Protein AF-A0A6A4G604-F1 (afdb_monomer)

Sequence (77 aa):
MTMITERVAEVMNGHIPDSFGLFKTHLKMDLKEQDVEARFVKYFVDFDQLIEEHGFASMLTTSSKDRSDYSDRMKNR

Structure (mmCIF, N/CA/C/O backbone):
data_AF-A0A6A4G604-F1
#
_entry.id   AF-A0A6A4G604-F1
#
loop_
_atom_site.group_PDB
_atom_site.id
_atom_site.type_symbol
_atom_site.label_atom_id
_atom_site.label_alt_id
_atom_site.label_comp_id
_atom_site.label_asym_id
_atom_site.label_entity_id
_atom_site.label_seq_id
_atom_site.pdbx_PDB_ins_code
_atom_site.Cartn_x
_atom_site.Cartn_y
_atom_site.Cartn_z
_atom_site.occupancy
_atom_site.B_iso_or_equiv
_atom_site.auth_seq_id
_atom_site.auth_comp_id
_atom_site.auth_asym_id
_atom_site.auth_atom_id
_atom_site.pdbx_PDB_model_num
ATOM 1 N N . MET A 1 1 ? 12.982 -6.758 -35.960 1.00 54.53 1 MET A N 1
ATOM 2 C CA . MET A 1 1 ? 11.921 -6.207 -35.083 1.00 54.53 1 MET A CA 1
ATOM 3 C C . MET A 1 1 ? 12.259 -6.325 -33.588 1.00 54.53 1 MET A C 1
ATOM 5 O O . MET A 1 1 ? 11.406 -6.030 -32.773 1.00 54.53 1 MET A O 1
ATOM 9 N N . THR A 1 2 ? 13.492 -6.701 -33.221 1.00 69.69 2 THR A N 1
ATOM 10 C CA . THR A 1 2 ? 13.922 -6.995 -31.839 1.00 69.69 2 THR A CA 1
ATOM 11 C C . THR A 1 2 ? 14.445 -5.775 -31.078 1.00 69.69 2 THR A C 1
ATOM 13 O O . THR A 1 2 ? 14.157 -5.628 -29.899 1.00 69.69 2 THR A O 1
ATOM 16 N N . MET A 1 3 ? 15.115 -4.842 -31.760 1.00 65.31 3 MET A N 1
ATOM 17 C CA . MET A 1 3 ? 15.698 -3.656 -31.111 1.00 65.31 3 MET A CA 1
ATOM 18 C C . MET A 1 3 ? 14.657 -2.679 -30.549 1.00 65.31 3 MET A C 1
ATOM 20 O O . MET A 1 3 ? 14.930 -1.983 -29.579 1.00 65.31 3 MET A O 1
ATOM 24 N N . ILE A 1 4 ? 13.463 -2.609 -31.154 1.00 71.38 4 ILE A N 1
ATOM 25 C CA . ILE A 1 4 ? 12.362 -1.770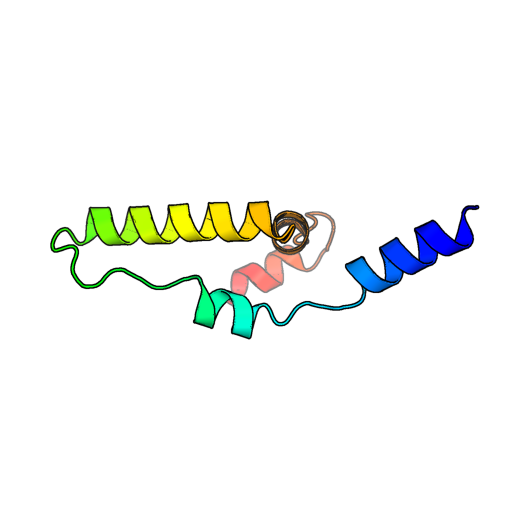 -30.651 1.00 71.38 4 ILE A CA 1
ATOM 26 C C . ILE A 1 4 ? 11.790 -2.391 -29.378 1.00 71.38 4 ILE A C 1
ATOM 28 O O . ILE A 1 4 ? 11.615 -1.690 -28.392 1.00 71.38 4 ILE A O 1
ATOM 32 N N . THR A 1 5 ? 11.553 -3.703 -29.370 1.00 65.44 5 THR A N 1
ATOM 33 C CA . THR A 1 5 ? 11.089 -4.423 -28.177 1.00 65.44 5 THR A CA 1
ATOM 34 C C . THR A 1 5 ? 12.123 -4.415 -27.054 1.00 65.44 5 THR A C 1
ATOM 36 O O . THR A 1 5 ? 11.742 -4.231 -25.906 1.00 65.44 5 THR A O 1
ATOM 39 N N . GLU A 1 6 ? 13.417 -4.533 -27.369 1.00 58.84 6 GLU A N 1
ATOM 40 C CA . GLU A 1 6 ? 14.504 -4.406 -26.388 1.00 58.84 6 GLU A CA 1
ATOM 41 C C . GLU A 1 6 ? 14.574 -2.995 -25.812 1.00 58.84 6 GLU A C 1
ATOM 43 O O . GLU A 1 6 ? 14.591 -2.853 -24.598 1.00 58.84 6 GLU A O 1
ATOM 48 N N . ARG A 1 7 ? 14.510 -1.945 -26.644 1.00 56.44 7 ARG A N 1
ATOM 49 C CA . ARG A 1 7 ? 14.471 -0.560 -26.149 1.00 56.44 7 ARG A CA 1
ATOM 50 C C . ARG A 1 7 ? 13.225 -0.248 -25.340 1.00 56.44 7 ARG A C 1
ATOM 52 O O . ARG A 1 7 ? 13.320 0.483 -24.366 1.00 56.44 7 ARG A O 1
ATOM 59 N N . VAL A 1 8 ? 12.064 -0.768 -25.726 1.00 60.22 8 VAL A N 1
ATOM 60 C CA . VAL A 1 8 ? 10.833 -0.595 -24.945 1.00 60.22 8 VAL A CA 1
ATOM 61 C C . VAL A 1 8 ? 10.973 -1.306 -23.601 1.00 60.22 8 VAL A C 1
ATOM 63 O O . VAL A 1 8 ? 10.694 -0.693 -22.579 1.00 60.22 8 VAL A O 1
ATOM 66 N N . ALA A 1 9 ? 11.486 -2.537 -23.572 1.00 55.91 9 ALA A N 1
ATOM 67 C CA . ALA A 1 9 ? 11.752 -3.254 -22.328 1.00 55.91 9 ALA A CA 1
ATOM 68 C C . ALA A 1 9 ? 12.810 -2.548 -21.460 1.00 55.91 9 ALA A C 1
ATOM 70 O O . ALA A 1 9 ? 12.646 -2.467 -20.252 1.00 55.91 9 ALA A O 1
ATOM 71 N N . GLU A 1 10 ? 13.867 -1.996 -22.054 1.00 53.53 10 GLU A N 1
ATOM 72 C CA . GLU A 1 10 ? 14.944 -1.279 -21.362 1.00 53.53 10 GLU A CA 1
ATOM 73 C C . GLU A 1 10 ? 14.479 0.086 -20.827 1.00 53.53 10 GLU A C 1
ATOM 75 O O . GLU A 1 10 ? 14.820 0.456 -19.709 1.00 53.53 10 GLU A O 1
ATOM 80 N N . VAL A 1 11 ? 13.629 0.809 -21.562 1.00 57.62 11 VAL A N 1
ATOM 81 C CA . VAL A 1 11 ? 12.993 2.052 -21.092 1.00 57.62 11 VAL A CA 1
ATOM 82 C C . VAL A 1 11 ? 11.956 1.764 -20.000 1.00 57.62 11 VAL A C 1
ATOM 84 O O . VAL A 1 11 ? 11.869 2.523 -19.037 1.00 57.62 11 VAL A O 1
ATOM 87 N N . MET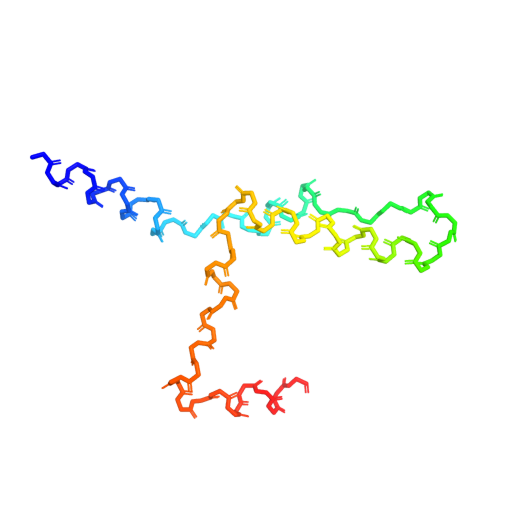 A 1 12 ? 11.213 0.657 -20.102 1.00 55.12 12 MET A N 1
ATOM 88 C CA . MET A 1 12 ? 10.251 0.238 -19.075 1.00 55.12 12 MET A CA 1
ATOM 89 C C . MET A 1 12 ? 10.924 -0.335 -17.817 1.00 55.12 12 MET A C 1
ATOM 91 O O . MET A 1 12 ? 10.396 -0.148 -16.726 1.00 55.12 12 MET A O 1
ATOM 95 N N . ASN A 1 13 ? 12.091 -0.977 -17.942 1.00 50.72 13 ASN A N 1
ATOM 96 C CA . ASN A 1 13 ? 12.827 -1.575 -16.819 1.00 50.72 13 ASN A CA 1
ATOM 97 C C . ASN A 1 13 ? 13.916 -0.658 -16.227 1.00 50.72 13 ASN A C 1
ATOM 99 O O . ASN A 1 13 ? 14.357 -0.889 -15.103 1.00 50.72 13 ASN A O 1
ATOM 103 N N . GLY A 1 14 ? 14.388 0.349 -16.970 1.00 49.22 14 GLY A N 1
ATOM 104 C CA . GLY A 1 14 ? 15.461 1.265 -16.560 1.00 49.22 14 G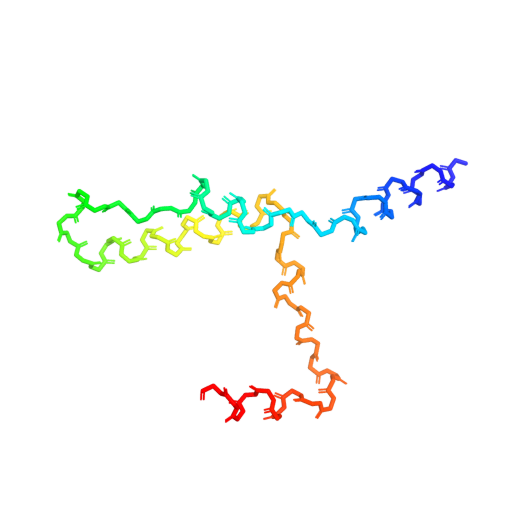LY A CA 1
ATOM 105 C C . GLY A 1 14 ? 14.968 2.542 -15.879 1.00 49.22 14 GLY A C 1
ATOM 106 O O . GLY A 1 14 ? 15.714 3.166 -15.123 1.00 49.22 14 GLY A O 1
ATOM 107 N N . HIS A 1 15 ? 13.707 2.926 -16.094 1.00 54.38 15 HIS A N 1
ATOM 108 C CA . HIS A 1 15 ? 13.086 3.986 -15.315 1.00 54.38 15 HIS A CA 1
ATOM 109 C C . HIS A 1 15 ? 12.600 3.377 -14.003 1.00 54.38 15 HIS A C 1
ATOM 111 O O . HIS A 1 15 ? 11.552 2.745 -13.974 1.00 54.38 15 HIS A O 1
ATOM 117 N N . ILE A 1 16 ? 13.343 3.569 -12.909 1.00 56.75 16 ILE A N 1
ATOM 118 C CA . ILE A 1 16 ? 12.782 3.374 -11.566 1.00 56.75 16 ILE A CA 1
ATOM 119 C C . ILE A 1 16 ? 11.584 4.326 -11.506 1.00 56.75 16 ILE A C 1
ATOM 121 O O . ILE A 1 16 ? 11.791 5.542 -11.596 1.00 56.75 16 ILE A O 1
ATOM 125 N N . PRO A 1 17 ? 10.332 3.842 -11.475 1.00 67.44 17 PRO A N 1
ATOM 126 C CA . PRO A 1 17 ? 9.200 4.748 -11.397 1.00 67.44 17 PRO A CA 1
ATOM 127 C C . PRO A 1 17 ? 9.302 5.494 -10.070 1.00 67.44 17 PRO A C 1
ATOM 129 O O . PRO A 1 17 ? 9.921 4.987 -9.130 1.00 67.44 17 PRO A O 1
ATOM 132 N N . ASP A 1 18 ? 8.723 6.689 -9.979 1.00 76.12 18 ASP A N 1
ATOM 133 C CA . ASP A 1 18 ? 8.622 7.407 -8.706 1.00 76.12 18 ASP A CA 1
ATOM 134 C C . ASP A 1 18 ? 7.711 6.618 -7.748 1.00 76.12 18 ASP A C 1
ATOM 136 O O . ASP A 1 18 ? 6.528 6.906 -7.582 1.00 76.12 18 ASP A O 1
ATOM 140 N N . SER A 1 19 ? 8.259 5.555 -7.158 1.00 76.75 19 SER A N 1
ATOM 141 C CA . SER A 1 19 ? 7.569 4.633 -6.262 1.00 76.75 19 SER A CA 1
ATOM 142 C C . SER A 1 19 ? 7.126 5.364 -5.006 1.00 76.75 19 SER A C 1
ATOM 144 O O . SER A 1 19 ? 6.041 5.113 -4.489 1.00 76.75 19 SER A O 1
ATOM 146 N N . PHE A 1 20 ? 7.917 6.345 -4.569 1.00 80.38 20 PHE A N 1
ATOM 147 C CA . PHE A 1 20 ? 7.555 7.234 -3.481 1.00 80.38 20 PHE A CA 1
ATOM 148 C C . PHE A 1 20 ? 6.310 8.064 -3.818 1.00 80.38 20 PHE A C 1
ATOM 150 O O . PHE A 1 20 ? 5.363 8.091 -3.029 1.00 80.38 20 PHE A O 1
ATOM 157 N N . GLY A 1 21 ? 6.271 8.699 -4.990 1.00 85.50 21 GLY A N 1
ATOM 158 C CA . GLY A 1 21 ? 5.101 9.422 -5.486 1.00 85.50 21 GLY A CA 1
ATOM 159 C C . GLY A 1 21 ? 3.876 8.525 -5.663 1.00 85.50 21 GLY A C 1
ATOM 160 O O . GLY A 1 21 ? 2.772 8.917 -5.267 1.00 85.50 21 GLY A O 1
ATOM 161 N N . LEU A 1 22 ? 4.067 7.304 -6.174 1.00 86.44 22 LEU A N 1
ATOM 162 C CA . LEU A 1 22 ? 2.995 6.323 -6.336 1.00 86.44 22 LEU A CA 1
ATOM 163 C C . LEU A 1 22 ? 2.385 5.946 -4.981 1.00 86.44 22 LEU A C 1
ATOM 165 O O . LEU A 1 22 ? 1.182 6.117 -4.787 1.00 86.44 22 LEU A O 1
ATOM 169 N N . PHE A 1 23 ? 3.202 5.509 -4.017 1.00 88.44 23 PHE A N 1
ATOM 170 C CA . PHE A 1 23 ? 2.715 5.144 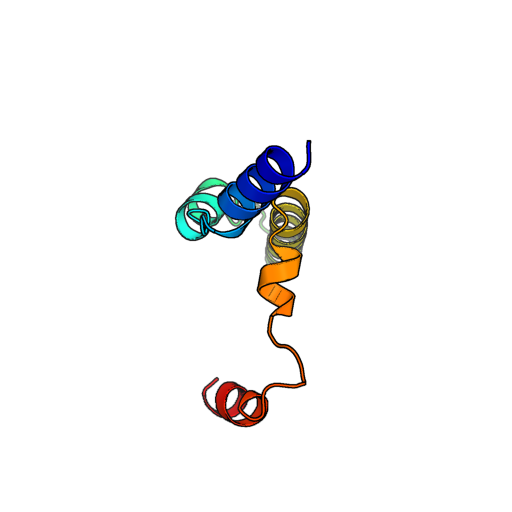-2.685 1.00 88.44 23 PHE A CA 1
ATOM 171 C C . PHE A 1 23 ? 2.073 6.337 -1.980 1.00 88.44 23 PHE A C 1
ATOM 173 O O . PHE A 1 23 ? 0.978 6.217 -1.444 1.00 88.44 23 PHE A O 1
ATOM 180 N N . LYS A 1 24 ? 2.681 7.525 -2.048 1.00 89.44 24 LYS A N 1
ATOM 181 C CA . LYS A 1 24 ? 2.108 8.742 -1.453 1.00 89.44 24 LYS A CA 1
ATOM 182 C C . LYS A 1 24 ? 0.726 9.084 -2.019 1.00 89.44 24 LYS A C 1
ATOM 184 O O . LYS A 1 24 ? -0.120 9.633 -1.305 1.00 89.44 24 LYS A O 1
ATOM 189 N N . THR A 1 25 ? 0.507 8.809 -3.300 1.00 90.00 25 THR A N 1
ATOM 190 C CA . THR A 1 25 ? -0.749 9.130 -3.980 1.00 90.00 25 THR A CA 1
ATOM 191 C C . THR A 1 25 ? -1.812 8.072 -3.709 1.00 90.00 25 THR A C 1
ATOM 193 O O . THR A 1 25 ? -2.934 8.433 -3.348 1.00 90.00 25 THR A O 1
ATOM 196 N N . HIS A 1 26 ? -1.449 6.795 -3.832 1.00 88.06 26 HIS A N 1
ATOM 197 C CA . HIS A 1 26 ? -2.394 5.683 -3.920 1.00 88.06 26 HIS A CA 1
ATOM 198 C C . HIS A 1 26 ? -2.501 4.836 -2.649 1.00 88.06 26 HIS A C 1
ATOM 200 O O . HIS A 1 26 ? -3.531 4.206 -2.441 1.00 88.06 26 HIS A O 1
ATOM 206 N N . LEU A 1 27 ? -1.495 4.854 -1.772 1.00 93.00 27 LEU A N 1
ATOM 207 C CA . LEU A 1 27 ? -1.477 4.050 -0.554 1.00 93.00 27 LEU A CA 1
ATOM 208 C C . LEU A 1 27 ? -1.701 4.934 0.677 1.00 93.00 27 LEU A C 1
ATOM 210 O O . LEU A 1 27 ? -0.789 5.592 1.182 1.00 93.00 27 LEU A O 1
ATOM 214 N N . LYS A 1 28 ? -2.943 4.967 1.163 1.00 93.75 28 LYS A N 1
ATOM 215 C CA . LYS A 1 28 ? -3.332 5.733 2.355 1.00 93.75 28 LYS A CA 1
ATOM 216 C C . LYS A 1 28 ? -4.198 4.886 3.265 1.00 93.75 28 LYS A C 1
ATOM 218 O O . LYS A 1 28 ? -5.151 4.258 2.821 1.00 93.75 28 LYS A O 1
ATOM 223 N N . MET A 1 29 ? -3.886 4.922 4.555 1.00 94.81 29 MET A N 1
ATOM 224 C CA . MET A 1 29 ? -4.705 4.272 5.567 1.00 94.81 29 MET A CA 1
ATOM 225 C C . MET A 1 29 ? -6.024 5.033 5.742 1.00 94.81 29 MET A C 1
ATOM 227 O O . MET A 1 29 ? -6.019 6.251 5.932 1.00 94.81 29 MET A O 1
ATOM 231 N N . ASP A 1 30 ? -7.149 4.320 5.697 1.00 93.62 30 ASP A N 1
ATOM 232 C CA . ASP A 1 30 ? -8.460 4.922 5.930 1.00 93.62 30 ASP A CA 1
ATOM 233 C C . ASP A 1 30 ? -8.693 5.154 7.426 1.00 93.62 30 ASP A C 1
ATOM 235 O O . ASP A 1 30 ? -9.120 4.265 8.155 1.00 93.62 30 ASP A O 1
ATOM 239 N N . LEU A 1 31 ? -8.418 6.370 7.893 1.00 94.94 31 LEU A N 1
ATOM 240 C CA . LEU A 1 31 ? -8.589 6.751 9.297 1.00 94.94 31 LEU A CA 1
ATOM 241 C C . LEU A 1 31 ? -10.059 6.878 9.735 1.00 94.94 31 LEU A C 1
ATOM 243 O O . LEU A 1 31 ? -10.306 7.165 10.905 1.00 94.94 31 LEU A O 1
ATOM 247 N N . LYS A 1 32 ? -11.028 6.702 8.827 1.00 94.81 32 LYS A N 1
ATOM 248 C CA . LYS A 1 32 ? -12.456 6.680 9.174 1.00 94.81 32 LYS A CA 1
ATOM 249 C C . LYS A 1 32 ? -12.918 5.311 9.671 1.00 94.81 32 LYS A C 1
ATOM 251 O O . LYS A 1 32 ? -13.913 5.256 10.389 1.00 94.81 32 LYS A O 1
ATOM 256 N N . GLU A 1 33 ? -12.208 4.241 9.313 1.00 93.94 33 GLU A N 1
ATOM 257 C CA . GLU A 1 33 ? -12.451 2.899 9.843 1.00 93.94 33 GLU A CA 1
ATOM 258 C C . GLU A 1 33 ? -12.104 2.875 11.337 1.00 93.94 33 GLU A C 1
ATOM 260 O O . GLU A 1 33 ? -10.975 3.203 11.720 1.00 93.94 33 GLU A O 1
ATOM 265 N N . GLN A 1 34 ? -13.079 2.538 12.187 1.00 94.94 34 GLN A N 1
ATOM 266 C CA . GLN A 1 34 ? -12.906 2.545 13.644 1.00 94.94 34 GLN A CA 1
ATOM 267 C C . GLN A 1 34 ? -12.180 1.293 14.125 1.00 94.94 34 GLN A C 1
ATOM 269 O O . GLN A 1 34 ? -11.416 1.367 15.091 1.00 94.94 34 GLN A O 1
ATOM 274 N N . ASP A 1 35 ? -12.390 0.169 13.439 1.00 97.31 35 ASP A N 1
ATOM 275 C CA . ASP A 1 35 ? -11.696 -1.073 13.735 1.00 97.31 35 ASP A CA 1
ATOM 276 C C . ASP A 1 35 ? -10.230 -0.963 13.294 1.00 97.31 35 ASP A C 1
ATOM 278 O O . ASP A 1 35 ? -9.884 -0.891 12.112 1.00 97.31 35 ASP A O 1
ATOM 282 N N . VAL A 1 36 ? -9.345 -0.918 14.289 1.00 94.94 36 VAL A N 1
ATOM 283 C CA . VAL A 1 36 ? -7.907 -0.778 14.073 1.00 94.94 36 VAL A CA 1
ATOM 284 C C . VAL A 1 36 ? -7.362 -1.963 13.279 1.00 94.94 36 VAL A C 1
ATOM 286 O O . VAL A 1 36 ? -6.568 -1.749 12.364 1.00 94.94 36 VAL A O 1
ATOM 289 N N . GLU A 1 37 ? -7.785 -3.186 13.594 1.00 96.19 37 GLU A N 1
ATOM 290 C CA . GLU A 1 37 ? -7.293 -4.391 12.928 1.00 96.19 37 GLU A CA 1
ATOM 291 C C . GLU A 1 37 ? -7.764 -4.431 11.477 1.00 96.19 37 GLU A C 1
ATOM 293 O O . GLU A 1 37 ? -6.940 -4.595 10.573 1.00 96.19 37 GLU A O 1
ATOM 298 N N . ALA A 1 38 ? -9.053 -4.178 11.235 1.00 96.31 38 ALA A N 1
ATOM 299 C CA . ALA A 1 38 ? -9.603 -4.128 9.881 1.00 96.31 38 ALA A CA 1
ATOM 300 C C . ALA A 1 38 ? -8.893 -3.072 9.018 1.00 96.31 38 ALA A C 1
ATOM 302 O O . ALA A 1 38 ? -8.544 -3.331 7.863 1.00 96.31 38 ALA A O 1
ATOM 303 N N . ARG A 1 39 ? -8.599 -1.901 9.596 1.00 96.44 39 ARG A N 1
ATOM 304 C CA . ARG A 1 39 ? -7.865 -0.822 8.926 1.00 96.44 39 ARG A CA 1
ATOM 305 C C . ARG A 1 39 ? -6.438 -1.223 8.550 1.00 96.44 39 ARG A C 1
ATOM 307 O O . ARG A 1 39 ? -5.983 -0.891 7.454 1.00 96.44 39 ARG A O 1
ATOM 314 N N . PHE A 1 40 ? -5.730 -1.927 9.435 1.00 95.94 40 PHE A N 1
ATOM 315 C CA . PHE A 1 40 ? -4.393 -2.446 9.140 1.00 95.94 40 PHE A CA 1
ATOM 316 C C . PHE A 1 40 ? -4.434 -3.505 8.040 1.00 95.94 40 PHE A C 1
ATOM 318 O O . PHE A 1 40 ? -3.671 -3.401 7.082 1.00 95.94 40 PHE A O 1
ATOM 325 N N . VAL A 1 41 ? -5.340 -4.480 8.138 1.00 96.25 41 VAL A N 1
ATOM 326 C CA . VAL A 1 41 ? -5.487 -5.540 7.129 1.00 96.25 41 VAL A CA 1
ATOM 327 C C . VAL A 1 41 ? -5.777 -4.935 5.760 1.00 96.25 41 VAL A C 1
ATOM 329 O O . VAL A 1 41 ? -5.084 -5.247 4.794 1.00 96.25 41 VAL A O 1
ATOM 332 N N . LYS A 1 42 ? -6.738 -4.010 5.680 1.00 95.38 42 LYS A N 1
ATOM 333 C CA . LYS A 1 42 ? -7.091 -3.343 4.426 1.00 95.38 42 LYS A CA 1
ATOM 334 C C . LYS A 1 42 ? -5.903 -2.599 3.814 1.00 95.38 42 LYS A C 1
ATOM 336 O O . LYS A 1 42 ? -5.671 -2.713 2.619 1.00 95.38 42 LYS A O 1
ATOM 341 N N . TYR A 1 43 ? -5.127 -1.881 4.625 1.00 95.81 43 TYR A N 1
ATOM 342 C CA . TYR A 1 43 ? -3.945 -1.163 4.146 1.00 95.81 43 TYR A CA 1
ATOM 343 C C . TYR A 1 43 ? -2.913 -2.093 3.487 1.00 95.81 43 TYR A C 1
ATOM 345 O O . TYR A 1 43 ? -2.326 -1.729 2.470 1.00 95.81 43 TYR A O 1
ATOM 353 N N . PHE A 1 44 ? -2.697 -3.291 4.040 1.00 94.25 44 PHE A N 1
ATOM 354 C CA . PHE A 1 44 ? -1.774 -4.267 3.452 1.00 94.25 44 PHE A CA 1
ATOM 355 C C . PHE A 1 44 ? -2.341 -4.943 2.200 1.00 94.25 44 PHE A C 1
ATOM 357 O O . PHE A 1 44 ? -1.599 -5.132 1.244 1.00 94.25 44 PHE A O 1
ATOM 364 N N . VAL A 1 45 ? -3.647 -5.217 2.157 1.00 94.75 45 VAL A N 1
ATOM 365 C CA . VAL A 1 45 ? -4.310 -5.706 0.936 1.00 94.75 45 VAL A CA 1
ATOM 366 C C . VAL A 1 45 ? -4.194 -4.680 -0.197 1.00 94.75 45 VAL A C 1
ATOM 368 O O . VAL A 1 45 ? -3.808 -5.033 -1.308 1.00 94.75 45 VAL A O 1
ATOM 371 N N . ASP A 1 46 ? -4.461 -3.402 0.092 1.00 94.44 46 ASP A N 1
ATOM 372 C CA . ASP A 1 46 ? -4.335 -2.312 -0.882 1.00 94.44 46 ASP A CA 1
ATOM 373 C C . ASP A 1 46 ? -2.872 -2.155 -1.357 1.00 94.44 46 ASP A C 1
ATOM 375 O O . ASP A 1 46 ? -2.621 -1.847 -2.522 1.00 94.44 46 ASP A O 1
ATOM 379 N N . PHE A 1 47 ? -1.892 -2.387 -0.473 1.00 92.44 47 PHE A N 1
ATOM 380 C CA . PHE A 1 47 ? -0.470 -2.407 -0.829 1.00 92.44 47 PHE A CA 1
ATOM 381 C C . PHE A 1 47 ? -0.129 -3.555 -1.782 1.00 92.44 47 PHE A C 1
ATOM 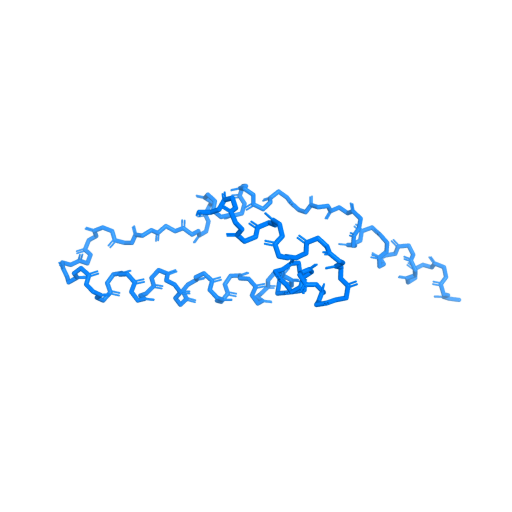383 O O . PHE A 1 47 ? 0.487 -3.300 -2.817 1.00 92.44 47 PHE A O 1
ATOM 390 N N . ASP A 1 48 ? -0.523 -4.788 -1.459 1.00 90.69 48 ASP A N 1
ATOM 391 C CA . ASP A 1 48 ? -0.236 -5.959 -2.294 1.00 90.69 48 ASP A CA 1
ATOM 392 C C . ASP A 1 48 ? -0.839 -5.778 -3.694 1.00 90.69 48 ASP A C 1
ATOM 394 O O . ASP A 1 48 ? -0.139 -5.931 -4.698 1.00 90.69 48 ASP A O 1
ATOM 398 N N . GLN A 1 49 ? -2.091 -5.315 -3.765 1.00 90.88 49 GLN A N 1
ATOM 399 C CA . GLN A 1 49 ? -2.749 -4.991 -5.029 1.00 90.88 49 GLN A CA 1
ATOM 400 C C . GLN A 1 49 ? -1.985 -3.913 -5.818 1.00 90.88 49 GLN A C 1
ATOM 402 O O . GLN A 1 49 ? -1.727 -4.079 -7.010 1.00 90.88 49 GLN A O 1
ATOM 407 N N . LEU A 1 50 ? -1.571 -2.824 -5.163 1.00 90.44 50 LEU A N 1
ATOM 408 C CA . LEU A 1 50 ? -0.834 -1.736 -5.811 1.00 90.44 50 LEU A CA 1
ATOM 409 C C . LEU A 1 50 ? 0.508 -2.214 -6.394 1.00 90.44 50 LEU A C 1
ATOM 411 O O . LEU A 1 50 ? 0.901 -1.786 -7.482 1.00 90.44 50 LEU A O 1
ATOM 415 N N . ILE A 1 51 ? 1.208 -3.098 -5.681 1.00 85.88 51 ILE A N 1
ATOM 416 C CA . ILE A 1 51 ? 2.476 -3.699 -6.110 1.00 85.88 51 ILE A CA 1
ATOM 417 C C . ILE A 1 51 ? 2.283 -4.617 -7.321 1.00 85.88 51 ILE A C 1
ATOM 419 O O . ILE A 1 51 ? 3.107 -4.583 -8.243 1.00 85.88 51 ILE A O 1
ATOM 423 N N . GLU A 1 52 ? 1.228 -5.432 -7.324 1.00 85.25 52 GLU A N 1
ATOM 424 C CA . GLU A 1 5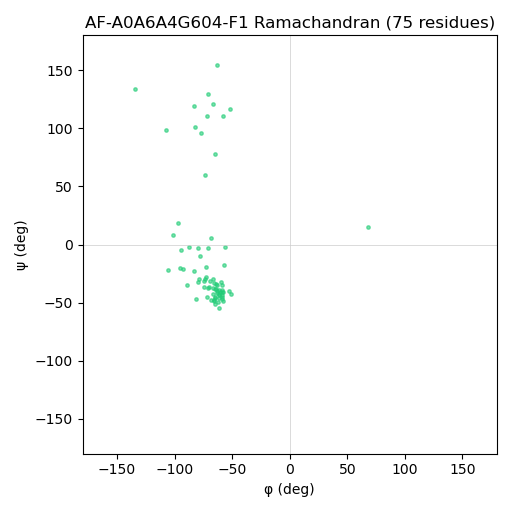2 ? 0.902 -6.339 -8.427 1.00 85.25 52 GLU A CA 1
ATOM 425 C C . GLU A 1 52 ? 0.518 -5.569 -9.695 1.00 85.25 52 GLU A C 1
ATOM 427 O O . GLU A 1 52 ? 1.099 -5.807 -10.756 1.00 85.25 52 GLU A O 1
ATOM 432 N N . GLU A 1 53 ? -0.383 -4.589 -9.579 1.00 84.88 53 GLU A N 1
ATOM 433 C CA . GLU A 1 53 ? -0.863 -3.774 -10.703 1.00 84.88 53 GLU A CA 1
ATOM 434 C C . GLU A 1 53 ? 0.261 -2.995 -11.403 1.00 84.88 53 GLU A C 1
ATOM 436 O O . GLU A 1 53 ? 0.216 -2.788 -12.616 1.00 84.88 53 GLU A O 1
ATOM 441 N N . HIS A 1 54 ? 1.289 -2.584 -10.655 1.00 82.25 54 HIS A N 1
ATOM 442 C CA . HIS A 1 54 ? 2.392 -1.765 -11.168 1.00 82.25 54 HIS A CA 1
ATOM 443 C C . HIS A 1 54 ? 3.668 -2.573 -11.455 1.00 82.25 54 HIS A C 1
ATOM 445 O O . HIS A 1 54 ? 4.715 -1.994 -11.744 1.00 82.25 54 HIS A O 1
ATOM 451 N N . GLY A 1 55 ? 3.611 -3.910 -11.385 1.00 76.81 55 GLY A N 1
ATOM 452 C CA . GLY A 1 55 ? 4.742 -4.784 -11.720 1.00 76.81 55 GLY A CA 1
ATOM 453 C C . GLY A 1 55 ? 5.926 -4.701 -10.746 1.00 76.81 55 GLY A C 1
ATOM 454 O O . GLY A 1 55 ? 7.020 -5.196 -11.041 1.00 76.81 55 GLY A O 1
ATOM 455 N N . PHE A 1 56 ? 5.721 -4.117 -9.562 1.00 78.88 56 PHE A N 1
ATOM 456 C CA . PHE A 1 56 ? 6.752 -3.955 -8.535 1.00 78.88 56 PHE A CA 1
ATOM 457 C C . PHE A 1 56 ? 7.043 -5.222 -7.742 1.00 78.88 56 PHE A C 1
ATOM 459 O O . PHE A 1 56 ? 8.043 -5.266 -7.023 1.00 78.88 56 PHE A O 1
ATOM 466 N N . ALA A 1 57 ? 6.231 -6.268 -7.901 1.00 77.12 57 ALA A N 1
ATOM 467 C CA . ALA A 1 57 ? 6.468 -7.561 -7.266 1.00 77.12 57 ALA A CA 1
ATOM 468 C C . ALA A 1 57 ? 7.903 -8.056 -7.530 1.00 77.12 57 ALA A C 1
ATOM 470 O O . ALA A 1 57 ? 8.613 -8.457 -6.608 1.00 77.12 57 ALA A O 1
ATOM 471 N N . SER A 1 58 ? 8.380 -7.907 -8.771 1.00 72.06 58 SER A N 1
ATOM 472 C CA . SER A 1 58 ? 9.751 -8.255 -9.161 1.00 72.06 58 SER A CA 1
ATOM 473 C C . SER A 1 58 ? 10.810 -7.488 -8.353 1.00 72.06 58 SER A C 1
ATOM 475 O O . SER A 1 58 ? 11.771 -8.096 -7.882 1.00 72.06 58 SER A O 1
ATOM 477 N N . MET A 1 59 ? 10.605 -6.191 -8.093 1.00 69.88 59 MET A N 1
ATOM 478 C CA . MET A 1 59 ? 11.514 -5.347 -7.308 1.00 69.88 59 MET A CA 1
ATOM 479 C C . MET A 1 59 ? 11.582 -5.775 -5.839 1.00 69.88 59 MET A C 1
ATOM 481 O O . MET A 1 59 ? 12.670 -5.781 -5.261 1.00 69.88 59 MET A O 1
ATOM 485 N N . LEU A 1 60 ? 10.462 -6.201 -5.246 1.00 68.19 60 LEU A N 1
ATOM 486 C CA . LEU A 1 60 ? 10.434 -6.727 -3.874 1.00 68.19 60 LEU A CA 1
ATOM 487 C C . LEU A 1 60 ? 11.145 -8.084 -3.758 1.00 68.19 60 LEU A C 1
ATOM 489 O O . LEU A 1 60 ? 11.763 -8.376 -2.733 1.00 68.19 60 LEU A O 1
ATOM 493 N N . THR A 1 61 ? 11.117 -8.892 -4.822 1.00 61.28 61 THR A N 1
ATOM 494 C CA . THR A 1 61 ? 11.795 -10.199 -4.875 1.00 61.28 61 THR A CA 1
ATOM 495 C C . THR A 1 61 ? 13.299 -10.130 -5.165 1.00 61.28 61 THR A C 1
ATOM 497 O O . THR A 1 61 ? 13.973 -11.158 -5.110 1.00 61.28 61 THR A O 1
ATOM 500 N N . THR A 1 62 ? 13.872 -8.941 -5.413 1.00 53.16 62 THR A N 1
ATOM 501 C CA . THR A 1 62 ? 15.322 -8.774 -5.681 1.00 53.16 62 THR A CA 1
ATOM 502 C C . THR A 1 62 ? 16.236 -9.054 -4.478 1.00 53.16 62 THR A C 1
ATOM 504 O O . THR A 1 62 ? 17.459 -8.940 -4.587 1.00 53.16 62 THR A O 1
ATOM 507 N N . SER A 1 63 ? 15.701 -9.528 -3.350 1.00 52.56 63 SER A N 1
ATOM 508 C CA . SER A 1 63 ? 16.464 -10.323 -2.383 1.00 52.56 63 SER A CA 1
ATOM 509 C C . SER A 1 63 ? 16.698 -11.739 -2.930 1.00 52.56 63 SER A C 1
ATOM 511 O O . SER A 1 63 ? 16.298 -12.748 -2.349 1.00 52.56 63 SER A O 1
ATOM 513 N N . SER A 1 64 ? 17.371 -11.833 -4.080 1.00 47.72 64 SER A N 1
ATOM 514 C CA . SER A 1 64 ? 17.905 -13.095 -4.580 1.00 47.72 64 SER A CA 1
ATOM 515 C C . SER A 1 64 ? 18.724 -13.732 -3.455 1.00 47.72 64 SER A C 1
ATOM 517 O O . SER A 1 64 ? 19.735 -13.161 -3.039 1.00 47.72 64 SER A O 1
ATOM 519 N N . LYS A 1 65 ? 18.294 -14.909 -2.978 1.00 50.25 65 LYS A N 1
ATOM 520 C CA . LYS A 1 65 ? 18.961 -15.728 -1.943 1.00 50.25 65 LYS A CA 1
ATOM 521 C C . LYS A 1 65 ? 20.416 -16.106 -2.284 1.00 50.25 65 LYS A C 1
ATOM 523 O O . LYS A 1 65 ? 21.079 -16.751 -1.487 1.00 50.25 65 LYS A O 1
ATOM 528 N N . ASP A 1 66 ? 20.884 -15.697 -3.458 1.00 54.69 66 ASP A N 1
ATOM 529 C CA . ASP A 1 66 ? 22.213 -15.930 -4.011 1.00 54.69 66 ASP A CA 1
ATOM 530 C C . ASP A 1 66 ? 23.204 -14.778 -3.739 1.00 54.69 66 ASP A C 1
ATOM 532 O O . ASP A 1 66 ? 24.383 -14.865 -4.068 1.00 54.69 66 ASP A O 1
ATOM 536 N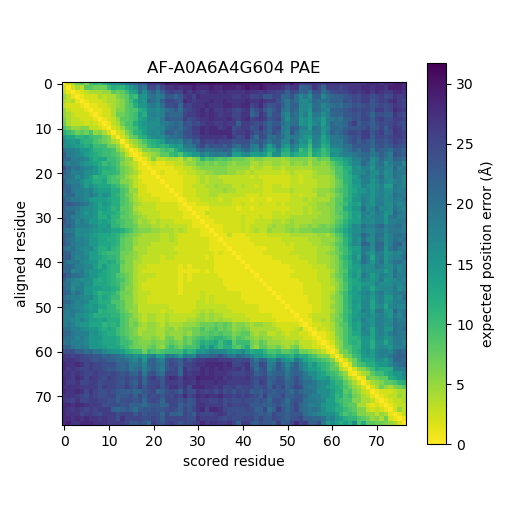 N . ARG A 1 67 ? 22.759 -13.665 -3.128 1.00 53.91 67 ARG A N 1
ATOM 537 C CA . ARG A 1 67 ? 23.687 -12.626 -2.652 1.00 53.91 67 ARG A CA 1
ATOM 538 C C . ARG A 1 67 ? 24.224 -13.011 -1.279 1.00 53.91 67 ARG A C 1
ATOM 540 O O . ARG A 1 67 ? 23.466 -13.076 -0.313 1.00 53.91 67 ARG A O 1
ATOM 547 N N . SER A 1 68 ? 25.542 -13.181 -1.186 1.00 57.84 68 SER A N 1
ATOM 548 C 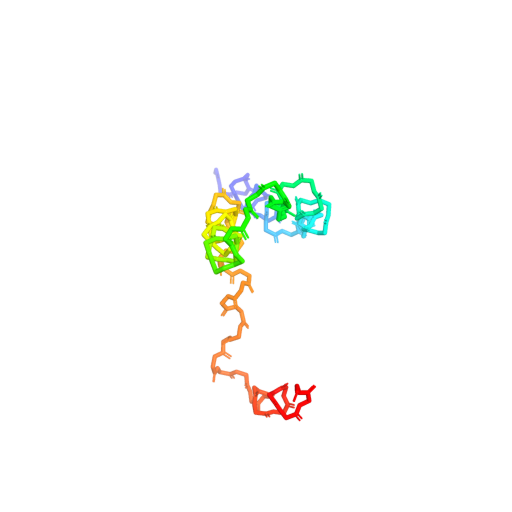CA . SER A 1 68 ? 26.243 -13.535 0.057 1.00 57.84 68 SER A CA 1
ATOM 549 C C . SER A 1 68 ? 26.014 -12.552 1.214 1.00 57.84 68 SER A C 1
ATOM 551 O O . SER A 1 68 ? 26.279 -12.905 2.356 1.00 57.84 68 SER A O 1
ATOM 553 N N . ASP A 1 69 ? 25.531 -11.333 0.942 1.00 60.69 69 ASP A N 1
ATOM 554 C CA . ASP A 1 69 ? 25.293 -10.290 1.952 1.00 60.69 69 ASP A CA 1
ATOM 555 C C . ASP A 1 69 ? 23.901 -10.352 2.611 1.00 60.69 69 ASP A C 1
ATOM 557 O O . ASP A 1 69 ? 23.619 -9.573 3.524 1.00 60.69 69 ASP A O 1
ATOM 561 N N . TYR A 1 70 ? 23.030 -11.283 2.192 1.00 57.09 70 TYR A N 1
ATOM 562 C CA . TYR A 1 70 ? 21.650 -11.368 2.688 1.00 57.09 70 TYR A CA 1
ATOM 563 C C . TYR A 1 70 ? 21.585 -11.423 4.225 1.00 57.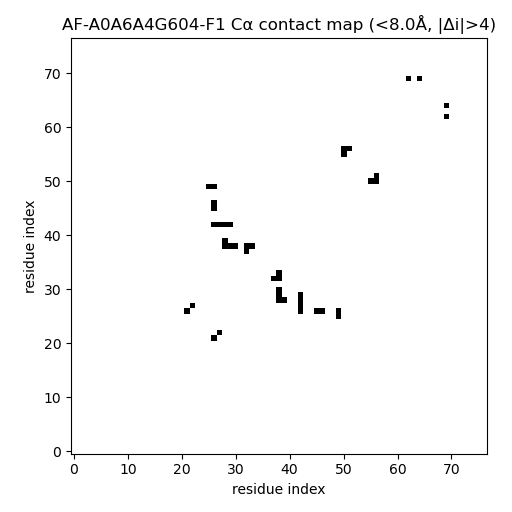09 70 TYR A C 1
ATOM 565 O O . TYR A 1 70 ? 20.759 -10.748 4.846 1.00 57.09 70 TYR A O 1
ATOM 573 N N . SER A 1 71 ? 22.501 -12.170 4.851 1.00 61.78 71 SER A N 1
ATOM 574 C CA . SER A 1 71 ? 22.599 -12.273 6.310 1.00 61.78 71 SER A CA 1
ATOM 575 C C . SER A 1 71 ? 23.001 -10.968 6.988 1.00 61.78 71 SER A C 1
ATOM 577 O O . SER A 1 71 ? 22.564 -10.707 8.105 1.00 61.78 71 SER A O 1
ATOM 579 N N . ASP A 1 72 ? 23.826 -10.145 6.346 1.00 65.31 72 ASP A N 1
ATOM 580 C CA . ASP A 1 72 ? 24.330 -8.907 6.944 1.00 65.31 72 ASP A CA 1
ATOM 581 C C . ASP A 1 72 ? 23.282 -7.798 6.885 1.00 65.31 72 ASP A C 1
ATOM 583 O O . ASP A 1 72 ? 23.161 -6.996 7.809 1.00 65.31 72 ASP A O 1
ATOM 587 N N . ARG A 1 73 ? 22.417 -7.827 5.869 1.00 59.22 73 ARG A N 1
ATOM 588 C CA . ARG A 1 73 ? 21.290 -6.894 5.756 1.00 59.22 73 ARG A CA 1
ATOM 589 C C . ARG A 1 73 ? 20.153 -7.198 6.733 1.00 59.22 73 ARG A C 1
ATOM 591 O O . ARG A 1 73 ? 19.479 -6.265 7.161 1.00 59.22 73 ARG A O 1
ATOM 598 N N . MET A 1 74 ? 19.943 -8.464 7.115 1.00 63.06 74 MET A N 1
ATOM 599 C CA . MET A 1 74 ? 18.963 -8.817 8.158 1.00 63.06 74 MET A CA 1
ATOM 600 C C . MET A 1 74 ? 19.423 -8.431 9.570 1.00 63.06 74 MET A C 1
ATOM 602 O O . MET A 1 74 ? 18.575 -8.160 10.409 1.00 63.06 74 MET A O 1
ATOM 606 N N . LYS A 1 75 ? 20.734 -8.370 9.835 1.00 60.78 75 LYS A N 1
ATOM 607 C CA . LYS A 1 75 ? 21.275 -7.980 11.152 1.00 60.78 75 LYS A CA 1
ATOM 608 C C . LYS A 1 75 ? 21.127 -6.486 11.460 1.00 60.78 75 LYS A C 1
ATOM 610 O O . LYS A 1 75 ? 21.199 -6.108 12.622 1.00 60.78 75 LYS A O 1
ATOM 615 N N . ASN A 1 76 ? 20.919 -5.654 10.439 1.00 53.47 76 ASN A N 1
ATOM 616 C CA . ASN A 1 76 ? 20.774 -4.201 10.574 1.00 53.47 76 ASN A CA 1
ATOM 617 C C . ASN A 1 76 ? 19.302 -3.739 10.618 1.00 53.47 76 ASN A C 1
ATOM 619 O O . ASN A 1 76 ? 19.023 -2.574 10.330 1.00 53.47 76 ASN A O 1
ATOM 623 N N . ARG A 1 77 ? 18.364 -4.645 10.918 1.00 51.78 77 ARG A N 1
ATOM 624 C CA . ARG A 1 77 ? 16.937 -4.350 11.099 1.00 51.78 77 ARG A CA 1
ATOM 625 C C . ARG A 1 77 ? 16.535 -4.433 12.561 1.00 51.78 77 ARG A C 1
ATOM 627 O O . ARG A 1 77 ? 17.069 -5.323 13.255 1.00 51.78 77 ARG A O 1
#

Solvent-accessible surface area (backbone atoms only — not comparable to full-atom values): 4802 Å² total; per-residue (Å²): 129,59,69,63,56,49,49,51,50,46,57,65,68,65,51,79,66,64,57,67,60,48,42,70,71,72,60,72,73,60,82,83,52,81,52,64,66,62,34,53,54,50,42,53,53,55,48,53,51,54,31,58,79,67,61,41,54,63,68,72,56,66,73,52,90,83,47,90,56,59,69,63,64,59,69,78,107

Radius of gyration: 17.27 Å; Cα contacts (8 Å, |Δi|>4): 22; chains: 1; bounding box: 39×25×49 Å

Foldseek 3Di:
DVVVVVVVVCVLVVPPDPVVVLCVVQQDQDPVDPPPVVSVVVSVVSVVVSCVVSVVVVVVPVVPVPPPCNVVVVVVD

Organism: NCBI:txid129364

pLDDT: mean 75.01, std 16.83, range [47.72, 97.31]

Mean predicted aligned error: 12.77 Å

Secondary structure (DSSP, 8-state):
-HHHHHHHHHHHHHS---HHHHHHHH----TT---HHHHHHHHHHHHHHHHHHTTTHHHHTT--TT-TTHHHHHHT-